Protein AF-A0A0F9GSK5-F1 (afdb_monomer_lite)

Secondary structure (DSSP, 8-state):
-EEEEEES--SS--HHHHHHHHHHHHHHHHTT---SSEEEEEE-GGGT--TTT-----SEEEE-S-SPPPHHHHHHH-TTTS--PPPPTT--HHHHHHHHHHT--SEEEEE-SSTT---HHHH---TTEEEEEESSSEEEEEE--TT------

pLDDT: mean 83.67, std 14.61, range [38.38, 97.62]

Foldseek 3Di:
DFEEEEEAADPVGDVVNVVQVVVQVVVCVVVVHDCPDYDYDYAAVVVVGDLLPDPDAGQEYEFFLQAAFDVVVCVVPHCVLPPGGDHDPPDDLVSVLVSVLSSVHQKYKFFAQGPNGDACVSNPDRPQWDFPDHDRGITMIGGHPPDDDPDDD

Structure (mmCIF, N/CA/C/O backbone):
data_AF-A0A0F9GSK5-F1
#
_entry.id   AF-A0A0F9GSK5-F1
#
loop_
_atom_site.group_PDB
_atom_site.id
_atom_site.type_symbol
_atom_site.label_atom_id
_atom_site.label_alt_id
_atom_site.label_comp_id
_atom_site.label_asym_id
_atom_site.label_entity_id
_atom_site.label_seq_id
_atom_site.pdbx_PDB_ins_code
_atom_site.Cartn_x
_atom_site.Cartn_y
_atom_site.Cartn_z
_atom_site.occupancy
_atom_site.B_iso_or_equiv
_atom_site.auth_seq_id
_atom_site.auth_comp_id
_atom_site.auth_asym_id
_atom_site.auth_atom_id
_atom_site.pdbx_PDB_model_num
ATOM 1 N N . MET A 1 1 ? -6.277 -13.640 15.287 1.00 80.06 1 MET A N 1
ATOM 2 C CA . MET A 1 1 ? -4.863 -13.420 14.935 1.00 80.06 1 MET A CA 1
ATOM 3 C C . MET A 1 1 ? -4.879 -12.512 13.728 1.00 80.06 1 MET A C 1
ATOM 5 O O . MET A 1 1 ? -5.571 -12.856 12.776 1.00 80.06 1 MET A O 1
ATOM 9 N N . THR A 1 2 ? -4.246 -11.349 13.822 1.00 88.88 2 THR A N 1
ATOM 10 C CA . THR A 1 2 ? -4.228 -10.341 12.756 1.00 88.88 2 THR A CA 1
ATOM 11 C C . THR A 1 2 ? -3.397 -10.857 11.587 1.00 88.88 2 THR A C 1
ATOM 13 O O . THR A 1 2 ? -2.283 -11.332 11.794 1.00 88.88 2 THR A O 1
ATOM 16 N N . ARG A 1 3 ? -3.917 -10.780 10.364 1.00 92.94 3 ARG A N 1
ATOM 17 C CA . ARG A 1 3 ? -3.224 -11.205 9.145 1.00 92.94 3 ARG A CA 1
ATOM 18 C C . ARG A 1 3 ? -2.660 -10.017 8.389 1.00 92.94 3 ARG A C 1
ATOM 20 O O . ARG A 1 3 ? -3.414 -9.176 7.901 1.00 92.94 3 ARG A O 1
ATOM 27 N N . PHE A 1 4 ? -1.346 -10.009 8.239 1.00 93.62 4 PHE A N 1
ATOM 28 C CA . PHE A 1 4 ? -0.605 -9.021 7.471 1.00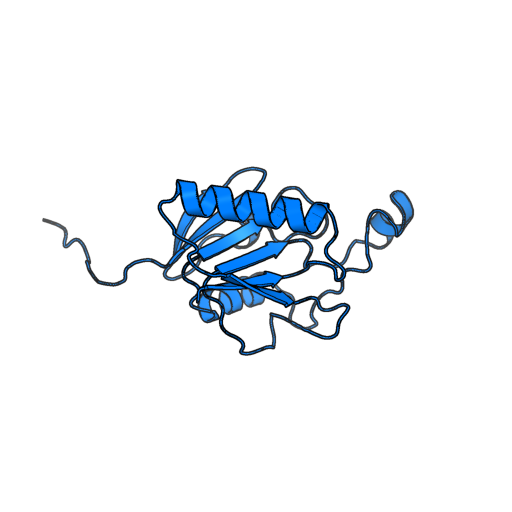 93.62 4 PHE A CA 1
ATOM 29 C C . PHE A 1 4 ? -0.298 -9.569 6.084 1.00 93.62 4 PHE A C 1
ATOM 31 O O . PHE A 1 4 ? 0.252 -10.662 5.965 1.00 93.62 4 PHE A O 1
ATOM 38 N N . GLY A 1 5 ? -0.644 -8.808 5.052 1.00 94.31 5 GLY A N 1
ATOM 39 C CA . GLY A 1 5 ? -0.169 -9.028 3.692 1.00 94.31 5 GLY A CA 1
ATOM 40 C C . GLY A 1 5 ? 0.847 -7.956 3.334 1.00 94.31 5 GLY A C 1
ATOM 41 O O . GLY A 1 5 ? 0.461 -6.803 3.144 1.00 94.31 5 GLY A O 1
ATOM 42 N N . GLN A 1 6 ? 2.125 -8.323 3.238 1.00 93.56 6 GLN A N 1
ATOM 43 C CA . GLN A 1 6 ? 3.161 -7.443 2.705 1.00 93.56 6 GLN A CA 1
ATOM 44 C C . GLN A 1 6 ? 3.335 -7.715 1.209 1.00 93.56 6 GLN A C 1
ATOM 46 O O . GLN A 1 6 ? 3.780 -8.787 0.792 1.00 93.56 6 GLN A O 1
ATOM 51 N N . ILE A 1 7 ? 2.916 -6.744 0.404 1.00 93.06 7 ILE A N 1
ATOM 52 C CA . ILE A 1 7 ? 2.812 -6.827 -1.048 1.00 93.06 7 ILE A CA 1
ATOM 53 C C . ILE A 1 7 ? 4.033 -6.157 -1.674 1.00 93.06 7 ILE A C 1
ATOM 55 O O . ILE A 1 7 ? 4.283 -4.981 -1.418 1.00 93.06 7 ILE A O 1
ATOM 59 N N . GLY A 1 8 ? 4.753 -6.919 -2.500 1.00 87.75 8 GLY A N 1
ATOM 60 C CA . GLY A 1 8 ? 6.001 -6.522 -3.159 1.00 87.75 8 GLY A CA 1
ATOM 61 C C . GLY A 1 8 ? 7.272 -6.728 -2.326 1.00 87.75 8 GLY A C 1
ATOM 62 O O . GLY A 1 8 ? 8.349 -6.362 -2.783 1.00 87.75 8 GLY A O 1
ATOM 63 N N . ALA A 1 9 ? 7.170 -7.359 -1.149 1.00 82.88 9 ALA A N 1
ATOM 64 C CA . ALA A 1 9 ? 8.329 -7.798 -0.366 1.00 82.88 9 ALA A CA 1
ATOM 65 C C . ALA A 1 9 ? 9.052 -8.985 -0.990 1.00 82.88 9 ALA A C 1
ATOM 67 O O . ALA A 1 9 ? 8.420 -9.915 -1.500 1.00 82.88 9 ALA A O 1
ATOM 68 N N . ASP A 1 10 ? 10.377 -8.992 -0.886 1.00 76.00 10 ASP A N 1
ATOM 69 C CA . ASP A 1 10 ? 11.196 -10.115 -1.316 1.00 76.00 10 ASP A CA 1
ATOM 70 C C . ASP A 1 10 ? 11.278 -11.195 -0.222 1.00 76.00 10 ASP A C 1
ATOM 72 O O . ASP A 1 10 ? 11.147 -10.958 0.981 1.00 76.00 10 ASP A O 1
ATOM 76 N N . SER A 1 11 ? 11.472 -12.436 -0.657 1.00 67.62 11 SER A N 1
ATOM 77 C CA . SER A 1 11 ? 11.668 -13.608 0.189 1.00 67.62 11 SER A CA 1
ATOM 78 C C . SER A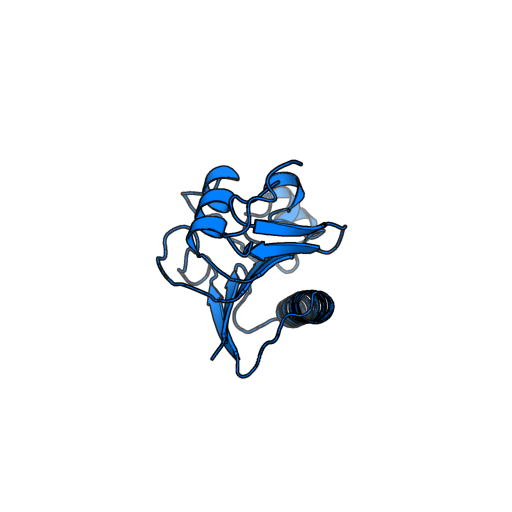 1 11 ? 13.010 -14.250 -0.180 1.00 67.62 11 SER A C 1
ATOM 80 O O . SER A 1 11 ? 13.175 -14.692 -1.321 1.00 67.62 11 SER A O 1
ATOM 82 N N . PRO A 1 12 ? 13.989 -14.330 0.742 1.00 61.41 12 PRO A N 1
ATOM 83 C CA . PRO A 1 12 ? 13.901 -14.060 2.179 1.00 61.41 12 PRO A CA 1
ATOM 84 C C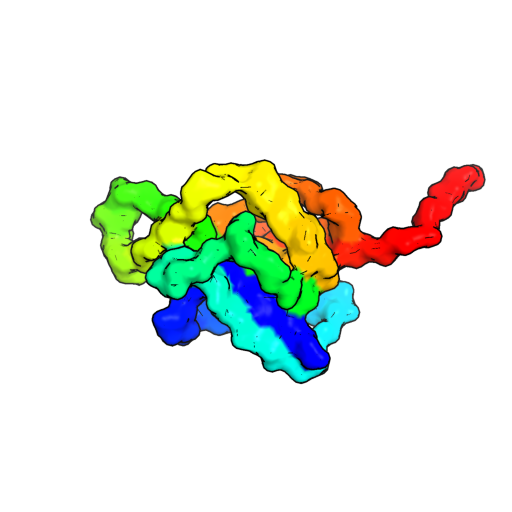 . PRO A 1 12 ? 13.882 -12.560 2.519 1.00 61.41 12 PRO A C 1
ATOM 86 O O . PRO A 1 12 ? 14.603 -11.783 1.905 1.00 61.41 12 PRO A O 1
ATOM 89 N N . PHE A 1 13 ? 13.098 -12.192 3.543 1.00 72.69 13 PHE A N 1
ATOM 90 C CA . PHE A 1 13 ? 12.940 -10.826 4.062 1.00 72.69 13 PHE A CA 1
ATOM 91 C C . PHE A 1 13 ? 14.262 -10.059 4.101 1.00 72.69 13 PHE A C 1
ATOM 93 O O . PHE A 1 13 ? 15.141 -10.352 4.930 1.00 72.69 13 PHE A O 1
ATOM 100 N N . THR A 1 14 ? 14.368 -9.050 3.248 1.00 81.31 14 THR A N 1
ATOM 101 C CA . THR A 1 14 ? 15.492 -8.123 3.289 1.00 81.31 14 THR A CA 1
ATOM 102 C C . THR A 1 14 ? 15.385 -7.238 4.535 1.00 81.31 14 THR A C 1
ATOM 104 O O . THR A 1 14 ? 14.330 -7.146 5.174 1.00 81.31 14 THR A O 1
ATOM 107 N N . ASP A 1 15 ? 16.481 -6.585 4.923 1.00 84.00 15 ASP A N 1
ATOM 108 C CA . ASP A 1 15 ? 16.418 -5.570 5.985 1.00 84.00 15 ASP A CA 1
ATOM 109 C C . ASP A 1 15 ? 15.471 -4.429 5.610 1.00 84.00 15 ASP A C 1
ATOM 111 O O . ASP A 1 15 ? 14.763 -3.902 6.464 1.00 84.00 15 ASP A O 1
ATOM 115 N N . GLU A 1 16 ? 15.383 -4.119 4.319 1.00 83.38 16 GLU A N 1
ATOM 116 C CA . GLU A 1 16 ? 14.484 -3.102 3.799 1.00 83.38 16 GLU A CA 1
ATOM 117 C C . GLU A 1 16 ? 13.009 -3.478 4.011 1.00 83.38 16 GLU A C 1
ATOM 119 O O . GLU A 1 16 ? 12.228 -2.669 4.512 1.00 83.38 16 GLU A O 1
ATOM 124 N N . ASP A 1 17 ? 12.632 -4.732 3.741 1.00 85.81 17 ASP A N 1
ATOM 125 C CA . ASP A 1 17 ? 11.274 -5.233 3.986 1.00 85.81 17 ASP A CA 1
ATOM 126 C C . ASP A 1 17 ? 10.902 -5.190 5.470 1.00 85.81 17 ASP A C 1
ATOM 128 O O . ASP A 1 17 ? 9.768 -4.844 5.817 1.00 85.81 17 ASP A O 1
ATOM 132 N N . ARG A 1 18 ? 11.864 -5.486 6.358 1.00 88.00 18 ARG A N 1
ATOM 133 C CA . ARG A 1 18 ? 11.681 -5.357 7.812 1.00 88.00 18 ARG A CA 1
ATOM 134 C C . ARG A 1 18 ? 11.479 -3.904 8.226 1.00 88.00 18 ARG A C 1
ATOM 136 O O . ARG A 1 18 ? 10.599 -3.629 9.040 1.00 88.00 18 ARG A O 1
ATOM 143 N N . THR A 1 19 ? 12.260 -2.979 7.671 1.00 89.12 19 THR A N 1
ATOM 144 C CA . THR A 1 19 ? 12.111 -1.546 7.944 1.00 89.12 19 THR A CA 1
ATOM 145 C C . THR A 1 19 ? 10.742 -1.045 7.497 1.00 89.12 19 THR A C 1
ATOM 147 O O . THR A 1 19 ? 10.065 -0.390 8.284 1.00 89.12 19 THR A O 1
ATOM 150 N N . ARG A 1 20 ? 10.283 -1.411 6.295 1.00 88.19 20 ARG A N 1
ATOM 151 C CA . ARG A 1 20 ? 8.957 -1.024 5.781 1.00 88.19 20 ARG A CA 1
ATOM 152 C C . ARG A 1 20 ? 7.825 -1.540 6.663 1.00 88.19 20 ARG A C 1
ATOM 154 O O . ARG A 1 20 ? 6.928 -0.778 7.022 1.00 88.19 20 ARG A O 1
ATOM 161 N N . MET A 1 21 ? 7.900 -2.810 7.061 1.00 90.25 21 MET A N 1
ATOM 162 C CA . MET A 1 21 ? 6.966 -3.392 8.021 1.00 90.25 21 MET A CA 1
ATOM 163 C C . MET A 1 21 ? 6.969 -2.597 9.331 1.00 90.25 21 MET A C 1
ATOM 165 O O . MET A 1 21 ? 5.912 -2.185 9.798 1.00 90.25 21 MET A O 1
ATOM 169 N N . ALA A 1 22 ? 8.141 -2.312 9.904 1.00 91.12 22 ALA A N 1
ATOM 170 C CA . ALA A 1 22 ? 8.244 -1.541 11.142 1.00 91.12 22 ALA A CA 1
ATOM 171 C C . ALA A 1 22 ? 7.649 -0.128 11.007 1.00 91.12 22 ALA A C 1
ATOM 173 O O . ALA A 1 22 ? 6.892 0.297 11.878 1.00 91.12 22 ALA A O 1
ATOM 174 N N . THR A 1 23 ? 7.923 0.578 9.906 1.00 92.44 23 THR A N 1
ATOM 175 C CA . THR A 1 23 ? 7.342 1.898 9.618 1.00 92.44 23 THR A CA 1
ATOM 176 C C . THR A 1 23 ? 5.818 1.837 9.541 1.00 92.44 23 THR A C 1
ATOM 178 O O . THR A 1 23 ? 5.142 2.646 10.176 1.00 92.44 23 THR A O 1
ATOM 181 N N . ALA A 1 24 ? 5.266 0.860 8.816 1.00 92.56 24 ALA A N 1
ATOM 182 C CA . ALA A 1 24 ? 3.821 0.671 8.715 1.00 92.56 24 ALA A CA 1
ATOM 183 C C . ALA A 1 24 ? 3.188 0.367 10.081 1.00 92.56 24 ALA A C 1
ATOM 185 O O . ALA A 1 24 ? 2.160 0.938 10.439 1.00 92.56 24 ALA A O 1
ATOM 186 N N . MET A 1 25 ? 3.836 -0.487 10.871 1.00 92.25 25 MET A N 1
ATOM 187 C CA . MET A 1 25 ? 3.386 -0.864 12.208 1.00 92.25 25 MET A CA 1
ATOM 188 C C . MET A 1 25 ? 3.367 0.318 13.175 1.00 92.25 25 MET A C 1
ATOM 190 O O . MET A 1 25 ? 2.384 0.496 13.891 1.00 92.25 25 MET A O 1
ATOM 194 N N . ILE A 1 26 ? 4.418 1.143 13.178 1.00 93.56 26 ILE A N 1
ATOM 195 C CA . ILE A 1 26 ? 4.474 2.366 13.989 1.00 93.56 26 ILE A CA 1
ATOM 196 C C . ILE A 1 26 ? 3.315 3.289 13.612 1.00 93.56 26 ILE A C 1
ATOM 198 O O . ILE A 1 26 ? 2.580 3.723 14.493 1.00 93.56 26 ILE A O 1
ATOM 202 N N . ALA A 1 27 ? 3.088 3.513 12.318 1.00 93.44 27 ALA A N 1
ATOM 203 C CA . ALA A 1 27 ? 2.020 4.394 11.859 1.00 93.44 27 ALA A CA 1
ATOM 204 C C . ALA A 1 27 ? 0.616 3.893 12.248 1.00 93.44 27 ALA A C 1
ATOM 206 O O . ALA A 1 27 ? -0.244 4.688 12.626 1.00 93.44 27 ALA A O 1
ATOM 207 N N . ILE A 1 28 ? 0.384 2.577 12.200 1.00 93.50 28 ILE A N 1
ATOM 208 C CA . ILE A 1 28 ? -0.874 1.965 12.654 1.00 93.50 28 ILE A CA 1
ATOM 209 C C . ILE A 1 28 ? -1.055 2.152 14.167 1.00 93.50 28 ILE A C 1
ATOM 211 O O . ILE A 1 28 ? -2.145 2.513 14.613 1.00 93.50 28 ILE A O 1
ATOM 215 N N . LEU A 1 29 ? -0.003 1.934 14.962 1.00 92.62 29 LEU A N 1
ATOM 216 C CA . LEU A 1 29 ? -0.046 2.112 16.418 1.00 92.62 29 LEU A CA 1
ATOM 217 C C . LEU A 1 29 ? -0.295 3.578 16.807 1.00 92.62 29 LEU A C 1
ATOM 219 O O . LEU A 1 29 ? -1.130 3.845 17.669 1.00 92.62 29 LEU A O 1
ATOM 223 N N . GLU A 1 30 ? 0.371 4.528 16.145 1.00 93.12 30 GLU A N 1
ATOM 224 C CA . GLU A 1 30 ? 0.159 5.972 16.332 1.00 93.12 30 GLU A CA 1
ATOM 225 C C . GLU A 1 30 ? -1.284 6.393 16.015 1.00 93.12 30 GLU A C 1
ATOM 227 O O . GLU A 1 30 ? -1.842 7.264 16.680 1.00 93.12 30 GLU A O 1
ATOM 232 N N . ALA A 1 31 ? -1.919 5.730 15.045 1.00 90.62 31 ALA A N 1
ATOM 233 C CA . ALA A 1 31 ? -3.319 5.932 14.682 1.00 90.62 31 ALA A CA 1
ATOM 234 C C . ALA A 1 31 ? -4.322 5.181 15.592 1.00 90.62 31 ALA A C 1
ATOM 236 O O . ALA A 1 31 ? -5.528 5.165 15.319 1.00 90.62 31 ALA A O 1
ATOM 237 N N . GLY A 1 32 ? -3.846 4.556 16.676 1.00 88.62 32 GLY A N 1
ATOM 238 C CA . GLY A 1 32 ? -4.668 3.842 17.656 1.00 88.62 32 GLY A CA 1
ATOM 239 C C . GLY A 1 32 ? -5.074 2.423 17.242 1.00 88.62 32 GLY A C 1
ATOM 240 O O . GLY A 1 32 ? -6.046 1.890 17.780 1.00 88.62 32 GLY A O 1
ATOM 241 N N . GLY A 1 33 ? -4.382 1.822 16.271 1.00 86.75 33 GLY A N 1
ATOM 242 C CA . GLY A 1 33 ? -4.532 0.413 15.910 1.00 86.75 33 GLY A CA 1
ATOM 243 C C . GLY A 1 33 ? -3.843 -0.533 16.900 1.00 86.75 33 GLY A C 1
ATOM 244 O O . GLY A 1 33 ? -3.074 -0.117 17.765 1.00 86.75 33 GLY A 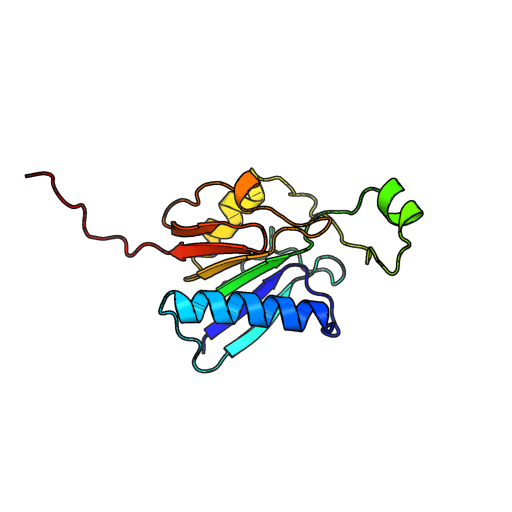O 1
ATOM 245 N N . GLY A 1 34 ? -4.108 -1.834 16.770 1.00 81.69 34 GLY A N 1
ATOM 246 C CA . GLY A 1 34 ? -3.490 -2.878 17.588 1.00 81.69 34 GLY A CA 1
ATOM 247 C C . GLY A 1 34 ? -3.198 -4.133 16.771 1.00 81.69 34 GLY A C 1
ATOM 248 O O . GLY A 1 34 ? -3.894 -4.431 15.805 1.00 81.69 34 GLY A O 1
ATOM 249 N N . THR A 1 35 ? -2.153 -4.872 17.145 1.00 69.81 35 THR A N 1
ATOM 250 C CA . THR A 1 35 ? -1.585 -5.954 16.317 1.00 69.81 35 THR A CA 1
ATOM 251 C C . THR A 1 35 ? -1.302 -7.223 17.131 1.00 69.81 35 THR A C 1
ATOM 253 O O . THR A 1 35 ? -0.275 -7.885 16.987 1.00 69.81 35 THR A O 1
ATOM 256 N N . ASN A 1 36 ? -2.230 -7.575 18.027 1.00 67.50 36 ASN A N 1
ATOM 257 C CA . ASN A 1 36 ? -2.077 -8.700 18.952 1.00 67.50 36 ASN A CA 1
ATOM 258 C C . ASN A 1 36 ? -2.061 -10.053 18.226 1.00 67.50 36 ASN A C 1
ATOM 260 O O . ASN A 1 36 ? -3.103 -10.558 17.805 1.00 67.50 36 ASN A O 1
ATOM 264 N N . GLY A 1 37 ? -0.876 -10.667 18.157 1.00 68.19 37 GLY A N 1
ATOM 265 C CA . GLY A 1 37 ? -0.657 -11.938 17.472 1.00 68.19 37 GLY A CA 1
ATOM 266 C C . GLY A 1 37 ? -0.830 -11.773 15.965 1.00 68.19 37 GLY A C 1
ATOM 267 O O . GLY A 1 37 ? -1.954 -11.736 15.463 1.00 68.19 37 GLY A O 1
ATOM 268 N N . ALA A 1 38 ? 0.289 -11.689 15.249 1.00 79.44 38 ALA A N 1
ATOM 269 C CA . ALA A 1 38 ? 0.319 -11.421 13.820 1.00 79.44 38 ALA A CA 1
ATOM 270 C C . ALA A 1 38 ? 0.738 -12.668 13.033 1.00 79.44 38 ALA A C 1
ATOM 272 O O . ALA A 1 38 ? 1.808 -13.227 13.269 1.00 79.44 38 ALA A O 1
ATOM 273 N N . GLU A 1 39 ? -0.102 -13.103 12.098 1.00 89.81 39 GLU A N 1
ATOM 274 C CA . GLU A 1 39 ? 0.312 -13.982 11.006 1.00 89.81 39 GLU A CA 1
ATOM 275 C C . GLU A 1 39 ? 0.786 -13.081 9.868 1.00 89.81 39 GLU A C 1
ATOM 277 O O . GLU A 1 39 ? 0.073 -12.160 9.464 1.00 89.81 39 GLU A O 1
ATOM 282 N N . HIS A 1 40 ? 1.994 -13.328 9.373 1.00 89.50 40 HIS A N 1
ATOM 283 C CA . HIS A 1 40 ? 2.598 -12.516 8.331 1.00 89.50 40 HIS A CA 1
ATOM 284 C C . HIS A 1 40 ? 2.717 -13.302 7.024 1.00 89.50 40 HIS A C 1
ATOM 286 O O . HIS A 1 40 ? 3.259 -14.407 7.008 1.00 89.50 40 HIS A O 1
ATOM 292 N N . ASP A 1 41 ? 2.237 -12.712 5.934 1.00 91.94 41 ASP A N 1
ATOM 293 C CA . ASP A 1 41 ? 2.235 -13.289 4.597 1.00 91.94 41 ASP A CA 1
ATOM 294 C C . ASP A 1 41 ? 2.916 -12.345 3.599 1.00 91.94 41 ASP A C 1
ATOM 296 O O . ASP A 1 41 ? 2.636 -11.147 3.574 1.00 91.94 41 ASP A O 1
ATOM 300 N N . VAL A 1 42 ? 3.781 -12.899 2.748 1.00 91.38 42 VAL A N 1
ATOM 301 C CA . VAL A 1 42 ? 4.448 -12.163 1.665 1.00 91.38 42 VAL A CA 1
ATOM 302 C C . VAL A 1 42 ? 3.757 -12.483 0.346 1.00 91.38 42 VAL A C 1
ATOM 304 O O . VAL A 1 42 ? 3.595 -13.651 -0.028 1.00 91.38 42 VAL A O 1
ATOM 307 N N . VAL A 1 43 ? 3.383 -11.436 -0.384 1.00 91.06 43 VAL A N 1
ATOM 308 C CA . VAL A 1 43 ? 2.796 -11.535 -1.720 1.00 91.06 43 VAL A CA 1
ATOM 309 C C . VAL A 1 43 ? 3.715 -10.823 -2.696 1.00 91.06 43 VAL A C 1
ATOM 311 O O . VAL A 1 43 ? 3.840 -9.602 -2.674 1.00 91.06 43 VAL A O 1
ATOM 314 N N . ASN A 1 44 ? 4.361 -11.586 -3.568 1.00 88.06 44 ASN A N 1
ATOM 315 C CA . ASN A 1 44 ? 5.261 -11.032 -4.566 1.00 88.06 44 ASN A CA 1
ATOM 316 C C . ASN A 1 44 ? 5.143 -11.821 -5.866 1.00 88.06 44 ASN A C 1
ATOM 318 O O . ASN A 1 44 ? 5.172 -13.059 -5.892 1.00 88.06 44 ASN A O 1
ATOM 322 N N . LEU A 1 45 ? 5.006 -11.071 -6.956 1.00 86.06 45 LEU A N 1
ATOM 323 C CA . LEU A 1 45 ? 4.783 -11.611 -8.284 1.00 86.06 45 LEU A CA 1
ATOM 324 C C . LEU A 1 45 ? 6.000 -12.386 -8.808 1.00 86.06 45 LEU A C 1
ATOM 326 O O . LEU A 1 45 ? 5.835 -13.334 -9.577 1.00 86.06 45 LEU A O 1
ATOM 330 N N . ALA A 1 46 ? 7.210 -12.055 -8.348 1.00 80.38 46 ALA A N 1
ATOM 331 C CA . ALA A 1 46 ? 8.416 -12.835 -8.618 1.00 80.38 46 ALA A CA 1
ATOM 332 C C . ALA A 1 46 ? 8.323 -14.276 -8.077 1.00 80.38 46 ALA A C 1
ATOM 334 O O . ALA A 1 46 ? 8.919 -15.180 -8.663 1.00 80.38 46 ALA A O 1
ATOM 335 N N . TYR A 1 47 ? 7.515 -14.515 -7.037 1.00 83.62 47 TYR A N 1
ATOM 336 C CA . TYR A 1 47 ? 7.239 -15.846 -6.476 1.00 83.62 47 TYR A CA 1
ATOM 337 C C . TYR A 1 47 ? 5.885 -16.416 -6.920 1.00 83.62 47 TYR A C 1
ATOM 339 O O . TYR A 1 47 ? 5.346 -17.323 -6.287 1.00 83.62 47 TYR A O 1
ATOM 347 N N . GLY A 1 48 ? 5.318 -15.888 -8.010 1.00 87.69 48 GLY A N 1
ATOM 348 C CA . GLY A 1 48 ? 4.087 -16.401 -8.613 1.00 87.69 48 GLY A CA 1
ATOM 349 C C . GLY A 1 48 ? 2.805 -16.000 -7.887 1.00 87.69 48 GLY A C 1
ATOM 350 O O . GLY A 1 48 ? 1.755 -16.579 -8.161 1.00 87.69 48 GLY A O 1
ATOM 351 N N . ARG A 1 49 ? 2.862 -15.020 -6.976 1.00 91.31 49 ARG A N 1
ATOM 352 C CA . ARG A 1 49 ? 1.678 -14.511 -6.280 1.00 91.31 49 ARG A CA 1
ATOM 353 C C . ARG A 1 49 ? 1.340 -13.102 -6.726 1.00 91.31 49 ARG A C 1
ATOM 355 O O . ARG A 1 49 ? 2.095 -12.166 -6.488 1.00 91.31 49 ARG A O 1
ATOM 362 N N . ASP A 1 50 ? 0.178 -12.964 -7.348 1.00 92.94 50 ASP A N 1
ATOM 363 C CA . ASP A 1 50 ? -0.337 -11.684 -7.810 1.00 92.94 50 ASP A CA 1
ATOM 364 C C . ASP A 1 50 ? -1.483 -11.214 -6.911 1.00 92.94 50 ASP A C 1
ATOM 366 O O . ASP A 1 50 ? -2.596 -11.750 -6.969 1.00 92.94 50 ASP A O 1
ATOM 370 N N . PHE A 1 51 ? -1.213 -10.180 -6.113 1.00 95.12 51 PHE A N 1
ATOM 371 C CA . PHE A 1 51 ? -2.190 -9.568 -5.215 1.00 95.12 51 PHE A CA 1
ATOM 372 C C . PHE A 1 51 ? -3.458 -9.090 -5.937 1.00 95.12 51 PHE A C 1
ATOM 374 O O . PHE A 1 51 ? -4.551 -9.149 -5.369 1.00 95.12 51 PHE A O 1
ATOM 381 N N . LEU A 1 52 ? -3.335 -8.643 -7.194 1.00 95.12 52 LEU A N 1
ATOM 382 C CA . LEU A 1 52 ? -4.467 -8.150 -7.983 1.00 95.12 52 LEU A CA 1
ATOM 383 C C . LEU A 1 52 ? -5.409 -9.269 -8.436 1.00 95.12 52 LEU A C 1
ATOM 385 O O . LEU A 1 52 ? -6.539 -8.980 -8.823 1.00 95.12 52 LEU A O 1
ATOM 389 N N . THR A 1 53 ? -4.973 -10.531 -8.375 1.00 93.81 53 THR A N 1
ATOM 390 C CA . THR A 1 53 ? -5.760 -11.686 -8.847 1.00 93.81 53 THR A CA 1
ATOM 391 C C . THR A 1 53 ? -6.122 -12.678 -7.752 1.00 93.81 53 THR A C 1
ATOM 393 O O . THR A 1 53 ? -7.069 -13.449 -7.910 1.00 93.81 53 THR A O 1
ATOM 396 N N . GLU A 1 54 ? -5.390 -12.687 -6.638 1.00 93.44 54 GLU A N 1
ATOM 397 C CA . GLU A 1 54 ? -5.710 -13.574 -5.529 1.00 93.44 54 GLU A CA 1
ATOM 398 C C . GLU A 1 54 ? -6.892 -13.047 -4.708 1.00 93.44 54 GLU A C 1
ATOM 400 O O . GLU A 1 54 ? -7.036 -11.848 -4.478 1.00 93.44 54 GLU A O 1
ATOM 405 N N . ASN A 1 55 ? -7.695 -13.964 -4.167 1.00 90.31 55 ASN A N 1
ATOM 406 C CA . ASN A 1 55 ? -8.867 -13.639 -3.345 1.00 90.31 55 ASN A CA 1
ATOM 407 C C . ASN A 1 55 ? -8.594 -13.733 -1.835 1.00 90.31 55 ASN A C 1
ATOM 409 O O . ASN A 1 55 ? -9.525 -13.821 -1.030 1.00 90.31 55 ASN A O 1
ATOM 413 N N . LYS A 1 56 ? -7.319 -13.748 -1.428 1.00 93.31 56 LYS A N 1
ATOM 414 C CA . LYS A 1 56 ? -6.954 -13.801 -0.011 1.00 93.31 56 LYS A CA 1
ATOM 415 C C . LYS A 1 56 ? -7.321 -12.480 0.676 1.00 93.31 56 LYS A C 1
ATOM 417 O O . LYS A 1 56 ? -7.278 -11.407 0.067 1.00 93.31 56 LYS A O 1
ATOM 422 N N . ARG A 1 57 ? -7.740 -12.581 1.940 1.00 91.56 57 ARG A N 1
ATOM 423 C CA . ARG A 1 57 ? -8.099 -11.445 2.798 1.00 91.56 57 ARG A CA 1
ATOM 424 C C . ARG A 1 57 ? -7.037 -11.230 3.865 1.00 91.56 57 ARG A C 1
ATOM 426 O O . ARG A 1 57 ? -6.504 -12.201 4.408 1.00 91.56 57 ARG A O 1
ATOM 433 N N . TYR A 1 58 ? -6.806 -9.962 4.169 1.00 94.81 58 TYR A N 1
ATOM 434 C CA . TYR A 1 58 ? -5.843 -9.480 5.148 1.00 94.81 58 TYR A CA 1
ATOM 435 C C . TYR A 1 58 ? -6.530 -8.460 6.047 1.00 94.81 58 TYR A C 1
ATOM 437 O O . TYR A 1 58 ? -7.411 -7.736 5.588 1.00 94.81 58 TYR A O 1
ATOM 445 N N . ASP A 1 59 ? -6.121 -8.404 7.308 1.00 94.56 59 ASP A N 1
ATOM 446 C CA . ASP A 1 59 ? -6.568 -7.364 8.237 1.00 94.56 59 ASP A CA 1
ATOM 447 C C . ASP A 1 59 ? -5.732 -6.090 8.044 1.00 94.56 59 ASP A C 1
ATOM 449 O O . ASP A 1 59 ? -6.237 -4.979 8.197 1.00 94.56 59 ASP A O 1
ATOM 453 N N . VAL A 1 60 ? -4.466 -6.264 7.645 1.00 95.56 60 VAL A N 1
ATOM 454 C CA . VAL A 1 60 ? -3.527 -5.191 7.315 1.00 95.56 60 VAL A CA 1
ATOM 455 C C . VAL A 1 60 ? -2.861 -5.485 5.974 1.00 95.56 60 VAL A C 1
ATOM 457 O O . VAL A 1 60 ? -2.304 -6.566 5.777 1.00 95.56 60 VAL A O 1
ATOM 460 N N . VAL A 1 61 ? -2.882 -4.514 5.063 1.00 96.75 61 VAL A N 1
ATOM 461 C CA . VAL A 1 61 ? -2.179 -4.575 3.774 1.00 96.75 61 VAL A CA 1
ATOM 462 C C . VAL A 1 61 ? -1.068 -3.533 3.763 1.00 96.75 61 VAL A C 1
ATOM 464 O O . VAL A 1 61 ? -1.328 -2.355 3.992 1.00 96.75 61 VAL A O 1
ATOM 467 N N . ILE A 1 62 ? 0.161 -3.957 3.479 1.00 95.00 62 ILE A N 1
ATOM 468 C CA . ILE A 1 62 ? 1.332 -3.081 3.352 1.00 95.00 62 ILE A CA 1
ATOM 469 C C . ILE A 1 62 ? 1.855 -3.222 1.929 1.00 95.00 62 ILE A C 1
ATOM 471 O O . ILE A 1 62 ? 2.238 -4.315 1.531 1.00 95.00 62 ILE A O 1
ATOM 475 N N . VAL A 1 63 ? 1.853 -2.141 1.154 1.00 94.12 63 VAL A N 1
ATOM 476 C CA . VAL A 1 63 ? 2.211 -2.153 -0.271 1.00 94.12 63 VAL A CA 1
ATOM 477 C C . VAL A 1 63 ? 3.510 -1.396 -0.496 1.00 94.12 63 VAL A C 1
ATOM 479 O O . VAL A 1 63 ? 3.620 -0.238 -0.097 1.00 94.12 63 VAL A O 1
ATOM 482 N N . HIS A 1 64 ? 4.465 -2.013 -1.188 1.00 89.19 64 HIS A N 1
ATOM 483 C CA . HIS A 1 64 ? 5.675 -1.346 -1.665 1.00 89.19 64 HIS A CA 1
ATOM 484 C C . HIS A 1 64 ? 6.229 -2.037 -2.919 1.00 89.19 64 HIS A C 1
ATOM 486 O O . HIS A 1 64 ? 5.983 -3.215 -3.129 1.00 89.19 64 HIS A O 1
ATOM 492 N N . SER A 1 65 ? 6.975 -1.318 -3.759 1.00 83.00 65 SER A N 1
ATOM 493 C CA . SER A 1 65 ? 7.760 -1.894 -4.870 1.00 83.00 65 SER A CA 1
ATOM 494 C C . SER A 1 65 ? 6.970 -2.815 -5.828 1.00 83.00 65 SER A C 1
ATOM 496 O O . SER A 1 65 ? 7.457 -3.860 -6.249 1.00 83.00 65 SER A O 1
ATOM 498 N N . VAL A 1 66 ? 5.731 -2.444 -6.174 1.00 83.19 66 VAL A N 1
ATOM 499 C CA . VAL A 1 66 ? 4.794 -3.274 -6.968 1.00 83.19 66 VAL A CA 1
ATOM 500 C C . VAL A 1 66 ? 4.749 -2.957 -8.473 1.00 83.19 66 VAL A C 1
ATOM 502 O O . VAL A 1 66 ? 3.909 -3.497 -9.198 1.00 83.19 66 VAL A O 1
ATOM 505 N N . PHE A 1 67 ? 5.612 -2.062 -8.951 1.00 78.31 67 PHE A N 1
ATOM 506 C CA . PHE A 1 67 ? 5.758 -1.713 -10.367 1.00 78.31 67 PHE A CA 1
ATOM 507 C C . PHE A 1 67 ? 7.051 -2.310 -10.931 1.00 78.31 67 PHE A C 1
ATOM 509 O O . PHE A 1 67 ? 7.978 -2.640 -10.189 1.00 78.31 67 PHE A O 1
ATOM 516 N N . ASP A 1 68 ? 7.126 -2.432 -12.256 1.00 67.06 68 ASP A N 1
ATOM 517 C CA . ASP A 1 68 ? 8.399 -2.740 -12.909 1.00 67.06 68 ASP A CA 1
ATOM 518 C C . ASP A 1 68 ? 9.316 -1.512 -12.858 1.00 67.06 68 ASP A C 1
ATOM 520 O O . ASP A 1 68 ? 8.861 -0.366 -12.949 1.00 67.06 68 ASP A O 1
ATOM 524 N N . SER A 1 69 ? 10.609 -1.767 -12.713 1.00 63.91 69 SER A N 1
ATOM 525 C CA . SER A 1 69 ? 11.625 -0.734 -12.871 1.00 63.91 69 SER A CA 1
ATOM 526 C C . SER A 1 69 ? 11.892 -0.535 -14.352 1.00 63.91 69 SER A C 1
ATOM 528 O O . SER A 1 69 ? 12.120 -1.497 -15.082 1.00 63.91 69 SER A O 1
ATOM 530 N N . ASP A 1 70 ? 11.886 0.724 -14.798 1.00 62.91 70 ASP A N 1
ATOM 531 C CA . ASP A 1 70 ? 12.307 1.075 -16.155 1.00 62.91 70 ASP A CA 1
ATOM 532 C C . ASP A 1 70 ? 13.658 0.391 -16.462 1.00 62.91 70 ASP A C 1
ATOM 534 O O . ASP A 1 70 ? 14.591 0.533 -15.660 1.00 62.91 70 ASP A O 1
ATOM 538 N N . PRO A 1 71 ? 13.794 -0.347 -17.581 1.00 62.88 71 PRO A N 1
ATOM 539 C CA . PRO A 1 71 ? 15.058 -0.957 -17.985 1.00 62.88 71 PRO A CA 1
ATOM 540 C C . PRO A 1 71 ? 16.246 0.013 -17.934 1.00 62.88 71 PRO A C 1
ATOM 542 O O . PRO A 1 71 ? 17.315 -0.365 -17.466 1.00 62.88 71 PRO A O 1
ATOM 545 N N . ALA A 1 72 ? 16.050 1.284 -18.299 1.00 64.56 72 ALA A N 1
ATOM 546 C CA . ALA A 1 72 ? 17.091 2.305 -18.219 1.00 64.56 72 ALA A CA 1
ATOM 547 C C . ALA A 1 72 ? 17.508 2.614 -16.769 1.00 64.56 72 ALA A C 1
ATOM 549 O O . ALA A 1 72 ? 18.681 2.873 -16.504 1.00 64.56 72 ALA A O 1
ATOM 550 N N . MET A 1 73 ? 16.577 2.553 -15.811 1.00 65.12 73 MET A N 1
ATOM 551 C CA . MET A 1 73 ? 16.903 2.662 -14.385 1.00 65.12 73 MET A CA 1
ATOM 552 C C . MET A 1 73 ? 17.617 1.408 -13.871 1.00 65.12 73 MET A C 1
ATOM 554 O O . MET A 1 73 ? 18.586 1.522 -13.119 1.00 65.12 73 MET A O 1
ATOM 558 N N . ARG A 1 74 ? 17.204 0.214 -14.306 1.00 68.56 74 ARG A N 1
ATOM 559 C CA . ARG A 1 74 ? 17.903 -1.033 -13.955 1.00 68.56 74 ARG A CA 1
ATOM 560 C C . ARG A 1 74 ? 19.344 -1.032 -14.450 1.00 68.56 74 ARG A C 1
ATOM 562 O O . ARG A 1 74 ? 20.233 -1.444 -13.708 1.00 68.56 74 ARG A O 1
ATOM 569 N N . ASP A 1 75 ? 19.572 -0.527 -15.657 1.00 67.50 75 ASP A N 1
ATOM 570 C CA . ASP A 1 75 ? 20.905 -0.406 -16.243 1.00 67.50 75 ASP A CA 1
ATOM 571 C C . ASP A 1 75 ? 21.747 0.668 -15.533 1.00 67.50 75 ASP A C 1
ATOM 573 O O . ASP A 1 75 ? 22.938 0.463 -15.302 1.00 67.50 75 ASP A O 1
ATOM 577 N N . ALA A 1 76 ? 21.138 1.790 -15.132 1.00 67.69 76 ALA A N 1
ATOM 578 C CA . ALA A 1 76 ? 21.841 2.902 -14.490 1.00 67.69 76 ALA A CA 1
ATOM 579 C C . ALA A 1 76 ? 22.266 2.625 -13.037 1.00 67.69 76 ALA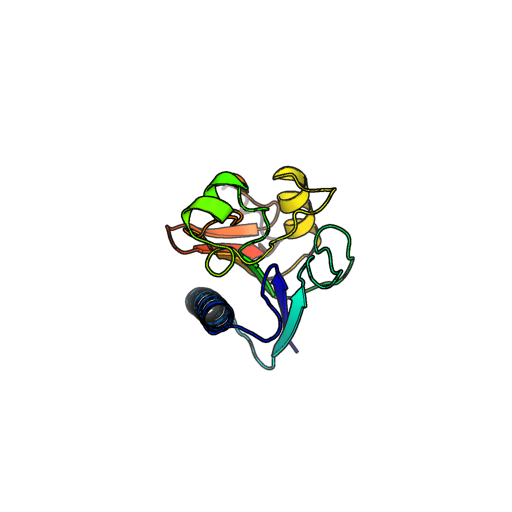 A C 1
ATOM 581 O O . ALA A 1 76 ? 23.334 3.070 -12.618 1.00 67.69 76 ALA A O 1
ATOM 582 N N . PHE A 1 77 ? 21.448 1.910 -12.260 1.00 66.50 77 PHE A N 1
ATOM 583 C CA . PHE A 1 77 ? 21.715 1.664 -10.835 1.00 66.50 77 PHE A CA 1
ATOM 584 C C . PHE A 1 77 ? 22.058 0.199 -10.521 1.00 66.50 77 PHE A C 1
ATOM 586 O O . PHE A 1 77 ? 22.487 -0.113 -9.411 1.00 66.50 77 PHE A O 1
ATOM 593 N N . GLY A 1 78 ? 21.921 -0.696 -11.500 1.00 60.38 78 GLY A N 1
ATOM 594 C CA . GLY A 1 78 ? 22.237 -2.114 -11.384 1.00 60.38 78 GLY A CA 1
ATOM 595 C C . GLY A 1 78 ? 21.095 -2.964 -10.818 1.00 60.38 78 GLY A C 1
ATOM 596 O O . GLY A 1 78 ? 20.249 -2.518 -10.041 1.00 60.38 78 GLY A O 1
ATOM 597 N N . ALA A 1 79 ? 21.112 -4.253 -11.172 1.00 59.03 79 ALA A N 1
ATOM 598 C CA . ALA A 1 79 ? 20.111 -5.242 -10.754 1.00 59.03 79 ALA A CA 1
ATOM 599 C C . ALA A 1 79 ? 20.066 -5.503 -9.234 1.00 59.03 79 ALA A C 1
ATOM 601 O O . ALA A 1 79 ? 19.115 -6.104 -8.748 1.00 59.03 79 ALA A O 1
ATOM 602 N N . SER A 1 80 ? 21.084 -5.076 -8.480 1.00 56.38 80 SER A N 1
ATOM 603 C CA . SER A 1 80 ? 21.090 -5.143 -7.014 1.00 56.38 80 SER A CA 1
ATOM 604 C C . SER A 1 80 ? 20.291 -4.016 -6.356 1.00 56.38 80 SER A C 1
ATOM 606 O O . SER A 1 80 ? 19.879 -4.169 -5.214 1.00 56.38 80 SER A O 1
ATOM 608 N N . VAL A 1 81 ? 20.103 -2.888 -7.051 1.00 57.97 81 VAL A N 1
ATOM 609 C CA . VAL A 1 81 ? 19.290 -1.747 -6.584 1.00 57.97 81 VAL A CA 1
ATOM 610 C C . VAL A 1 81 ? 17.837 -1.908 -7.023 1.00 57.97 81 VAL A C 1
ATOM 612 O O . VAL A 1 81 ? 16.918 -1.499 -6.321 1.00 57.97 81 VAL A O 1
ATOM 615 N N . PHE A 1 82 ? 17.637 -2.558 -8.167 1.00 60.47 82 PHE A N 1
ATOM 616 C CA . PHE A 1 82 ? 16.335 -2.920 -8.696 1.00 60.47 82 PHE A CA 1
ATOM 617 C C . PHE A 1 82 ? 16.224 -4.442 -8.782 1.00 60.47 82 PHE A C 1
ATOM 619 O O . PHE A 1 82 ? 16.528 -5.009 -9.845 1.00 60.47 82 PHE A O 1
ATOM 626 N N . PRO A 1 83 ? 15.803 -5.124 -7.695 1.00 57.09 83 PRO A N 1
ATOM 627 C CA . PRO A 1 83 ? 15.377 -6.512 -7.815 1.00 57.09 83 PRO A CA 1
ATOM 628 C C . PRO A 1 83 ? 14.333 -6.590 -8.932 1.00 57.09 83 PRO A C 1
ATOM 630 O O . PRO A 1 83 ? 13.650 -5.607 -9.212 1.00 57.09 83 PRO A O 1
ATOM 633 N N . ALA A 1 84 ? 14.259 -7.722 -9.633 1.00 59.97 84 ALA A N 1
ATOM 634 C CA . ALA A 1 84 ? 13.372 -7.894 -10.782 1.00 59.97 84 ALA A CA 1
ATOM 635 C C . ALA A 1 84 ? 11.892 -7.872 -10.347 1.00 59.97 84 ALA A C 1
ATOM 637 O O . ALA A 1 84 ? 11.227 -8.910 -10.325 1.00 59.97 84 ALA A O 1
ATOM 638 N N . THR A 1 85 ? 11.389 -6.694 -9.980 1.00 63.69 85 THR A N 1
ATOM 639 C CA . THR A 1 85 ? 10.001 -6.443 -9.642 1.00 63.69 85 THR A CA 1
ATOM 640 C C . THR A 1 85 ? 9.187 -6.696 -10.892 1.00 63.69 85 THR A C 1
ATOM 642 O O . THR A 1 85 ? 9.469 -6.194 -11.977 1.00 63.69 85 THR A O 1
ATOM 645 N N . ARG A 1 86 ? 8.196 -7.570 -10.762 1.00 75.00 86 ARG A N 1
ATOM 646 C CA . ARG A 1 86 ? 7.302 -7.885 -11.867 1.00 75.00 86 ARG A CA 1
ATOM 647 C C . ARG A 1 86 ? 6.045 -7.058 -11.714 1.00 75.00 86 ARG A C 1
ATOM 649 O O . ARG A 1 86 ? 5.487 -6.959 -10.623 1.00 75.00 86 ARG A O 1
ATOM 656 N N . CYS A 1 87 ? 5.568 -6.541 -12.833 1.00 82.38 87 CYS A N 1
ATOM 657 C CA . CYS A 1 87 ? 4.277 -5.890 -12.904 1.00 82.38 87 CYS A CA 1
ATOM 658 C C . CYS A 1 87 ? 3.181 -6.918 -13.217 1.00 82.38 87 CYS A C 1
ATOM 660 O O . CYS A 1 87 ? 3.360 -7.784 -14.078 1.00 82.38 87 CYS A O 1
ATOM 662 N N . SER A 1 88 ? 2.047 -6.831 -12.521 1.00 87.12 88 SER A N 1
ATOM 663 C CA . SER A 1 88 ? 0.876 -7.658 -12.832 1.00 87.12 88 SER A CA 1
ATOM 664 C C . SER A 1 88 ? 0.368 -7.363 -14.252 1.00 87.12 88 SER A C 1
ATOM 666 O O . SER A 1 88 ? 0.327 -6.200 -14.651 1.00 87.12 88 SER A O 1
ATOM 668 N N . PRO A 1 89 ? -0.128 -8.359 -15.007 1.00 88.62 89 PRO A N 1
ATOM 669 C CA . PRO A 1 89 ? -0.841 -8.105 -16.261 1.00 88.62 89 PRO A CA 1
ATOM 670 C C . PRO A 1 89 ? -2.107 -7.249 -16.091 1.00 88.62 89 PRO A C 1
ATOM 672 O O . PRO A 1 89 ? -2.581 -6.663 -17.058 1.00 88.62 89 PRO A O 1
ATOM 675 N N . GLN A 1 90 ? -2.672 -7.178 -14.879 1.00 90.56 90 GLN A N 1
ATOM 676 C CA . GLN A 1 90 ? -3.855 -6.362 -14.573 1.00 90.56 90 GLN A CA 1
ATOM 677 C C . GLN A 1 90 ? -3.503 -4.964 -14.059 1.00 90.56 90 GLN A C 1
ATOM 679 O O . GLN A 1 90 ? -4.366 -4.242 -13.549 1.00 90.56 90 GLN A O 1
ATOM 684 N N . HIS A 1 91 ? -2.230 -4.593 -14.139 1.00 88.81 91 HIS A N 1
ATOM 685 C CA . HIS A 1 91 ? -1.724 -3.394 -13.519 1.00 88.81 91 HIS A CA 1
ATOM 686 C C . HIS A 1 91 ? -2.355 -2.122 -14.096 1.00 88.81 91 HIS A C 1
ATOM 688 O O . HIS A 1 91 ? -2.158 -1.754 -15.251 1.00 88.81 91 HIS A O 1
ATOM 694 N N . SER A 1 92 ? -3.081 -1.418 -13.234 1.00 90.50 92 SER A N 1
ATOM 695 C CA . SER A 1 92 ? -3.492 -0.032 -13.419 1.00 90.50 92 SER A CA 1
ATOM 696 C C . SER A 1 92 ? -3.764 0.586 -12.047 1.00 90.50 92 SER A C 1
ATOM 698 O O . SER A 1 92 ? -4.067 -0.138 -11.092 1.00 90.50 92 SER A O 1
ATOM 700 N N . TYR A 1 93 ? -3.698 1.916 -11.930 1.00 90.81 93 TYR A N 1
ATOM 701 C CA . TYR A 1 93 ? -4.048 2.596 -10.676 1.00 90.81 93 TYR A CA 1
ATOM 702 C C . TYR A 1 93 ? -5.486 2.291 -10.238 1.00 90.81 93 TYR A C 1
ATOM 704 O O . TYR A 1 93 ? -5.748 2.137 -9.048 1.00 90.81 93 TYR A O 1
ATOM 712 N N . GLU A 1 94 ? -6.413 2.156 -11.189 1.00 92.69 94 GLU A N 1
ATOM 713 C CA . GLU A 1 94 ? -7.805 1.803 -10.911 1.00 92.69 94 GLU A CA 1
ATOM 714 C C . GLU A 1 94 ? -7.935 0.369 -10.383 1.00 92.69 94 GLU A C 1
ATOM 716 O O . GLU A 1 94 ? -8.617 0.146 -9.383 1.00 92.69 94 GLU A O 1
ATOM 721 N N . THR A 1 95 ? -7.230 -0.593 -10.991 1.00 94.69 95 THR A N 1
ATOM 722 C CA . THR A 1 95 ? -7.217 -1.985 -10.520 1.00 94.69 95 THR A CA 1
ATOM 723 C C . THR A 1 95 ? -6.669 -2.070 -9.099 1.00 94.69 95 THR A C 1
ATOM 725 O O . THR A 1 95 ?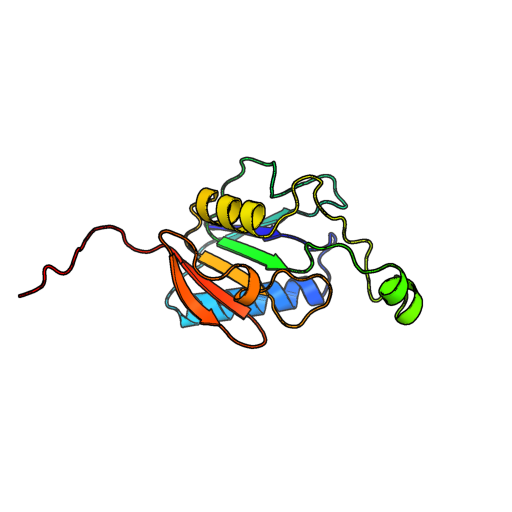 -7.264 -2.744 -8.260 1.00 94.69 95 THR A O 1
ATOM 728 N N . TRP A 1 96 ? -5.571 -1.362 -8.808 1.00 95.12 96 TRP A N 1
ATOM 729 C CA . TRP A 1 96 ? -5.007 -1.282 -7.459 1.00 95.12 96 TRP A CA 1
ATOM 730 C C . TRP A 1 96 ? -5.988 -0.666 -6.469 1.00 95.12 96 TRP A C 1
ATOM 732 O O . TRP A 1 96 ? -6.243 -1.263 -5.426 1.00 95.12 96 TRP A O 1
ATOM 742 N N . ARG A 1 97 ? -6.584 0.484 -6.809 1.00 95.50 97 ARG A N 1
ATOM 743 C CA . ARG A 1 97 ? -7.587 1.157 -5.973 1.00 95.50 97 ARG A CA 1
ATOM 744 C C . ARG A 1 97 ? -8.731 0.210 -5.622 1.00 95.50 97 ARG A C 1
ATOM 746 O O . ARG A 1 97 ? -9.033 0.024 -4.446 1.00 95.50 97 ARG A O 1
ATOM 753 N N . ARG A 1 98 ? -9.323 -0.429 -6.635 1.00 95.62 98 ARG A N 1
ATOM 754 C CA . ARG A 1 98 ? -10.422 -1.382 -6.458 1.00 95.62 98 ARG A CA 1
ATOM 755 C C . ARG A 1 98 ? -9.991 -2.567 -5.601 1.00 95.62 98 ARG A C 1
ATOM 757 O O . ARG A 1 98 ? -10.656 -2.876 -4.621 1.00 95.62 98 ARG A O 1
ATOM 764 N N . ARG A 1 99 ? -8.849 -3.192 -5.910 1.00 95.94 99 ARG A N 1
ATOM 765 C CA . ARG A 1 99 ? -8.373 -4.366 -5.166 1.00 95.94 99 ARG A CA 1
ATOM 766 C C . ARG A 1 99 ? -8.115 -4.051 -3.695 1.00 95.94 99 ARG A C 1
ATOM 768 O O . ARG A 1 99 ? -8.443 -4.871 -2.839 1.00 95.94 99 ARG A O 1
ATOM 775 N N . LEU A 1 100 ? -7.534 -2.887 -3.408 1.00 96.19 100 LEU A N 1
ATOM 776 C CA . LEU A 1 100 ? -7.278 -2.418 -2.051 1.00 96.19 100 LEU A CA 1
ATOM 777 C C . LEU A 1 100 ? -8.579 -2.272 -1.258 1.00 96.19 100 LEU A C 1
ATOM 779 O O . LEU A 1 100 ? -8.664 -2.805 -0.154 1.00 96.19 100 LEU A O 1
ATOM 783 N N . VAL A 1 101 ? -9.613 -1.669 -1.849 1.00 95.94 101 VAL A N 1
ATOM 784 C CA . VAL A 1 101 ? -10.954 -1.595 -1.243 1.00 95.94 101 VAL A CA 1
ATOM 785 C C . VAL A 1 101 ? -11.557 -2.994 -1.052 1.00 95.94 101 VAL A C 1
ATOM 787 O O . VAL A 1 101 ? -12.026 -3.325 0.039 1.00 95.94 101 VAL A O 1
ATOM 790 N N . ASP A 1 102 ? -11.470 -3.855 -2.069 1.00 94.75 102 ASP A N 1
ATOM 791 C CA . ASP A 1 102 ? -12.033 -5.213 -2.062 1.00 94.75 102 ASP A CA 1
ATOM 792 C C . ASP A 1 102 ? -11.392 -6.135 -1.016 1.00 94.75 102 ASP A C 1
ATOM 794 O O . ASP A 1 102 ? -12.002 -7.125 -0.598 1.00 94.75 102 ASP A O 1
ATOM 798 N N . THR A 1 103 ? -10.163 -5.843 -0.568 1.00 94.44 103 THR A N 1
ATOM 799 C CA . THR A 1 103 ? -9.559 -6.586 0.551 1.00 94.44 103 THR A CA 1
ATOM 800 C C . THR A 1 103 ? -10.412 -6.490 1.808 1.00 94.44 103 THR A C 1
ATOM 802 O O . THR A 1 103 ? -10.453 -7.432 2.603 1.00 94.44 103 THR A O 1
ATOM 805 N N . GLY A 1 104 ? -11.094 -5.355 1.983 1.00 94.06 104 GLY A N 1
ATOM 806 C CA . GLY A 1 104 ? -11.812 -5.014 3.190 1.00 94.06 104 GLY A CA 1
ATOM 807 C C . GLY A 1 104 ? -10.923 -4.920 4.428 1.00 94.06 104 GLY A C 1
ATOM 808 O O . GLY A 1 104 ? -11.495 -4.959 5.520 1.00 94.06 104 GLY A O 1
ATOM 809 N N . ALA A 1 105 ? -9.599 -4.806 4.261 1.00 96.12 105 ALA A N 1
ATOM 810 C CA . ALA A 1 105 ? -8.624 -4.697 5.340 1.00 96.12 105 ALA A CA 1
ATOM 811 C C . ALA A 1 105 ? -8.962 -3.529 6.268 1.00 96.12 105 ALA A C 1
ATOM 813 O O . ALA A 1 105 ? -9.463 -2.501 5.815 1.00 96.12 105 ALA A O 1
ATOM 814 N N . GLU A 1 106 ? -8.695 -3.673 7.561 1.00 96.12 106 GLU A N 1
ATOM 815 C CA . GLU A 1 106 ? -8.878 -2.579 8.516 1.00 96.12 106 GLU A CA 1
ATOM 816 C C . GLU A 1 106 ? -7.877 -1.452 8.238 1.00 96.12 106 GLU A C 1
ATOM 818 O O . GLU A 1 106 ? -8.238 -0.275 8.293 1.00 96.12 106 GLU A O 1
ATOM 823 N N . TRP A 1 107 ? -6.650 -1.827 7.869 1.00 97.12 107 TRP A N 1
ATOM 824 C CA . TRP A 1 107 ? -5.551 -0.907 7.602 1.00 97.12 107 TRP A CA 1
ATOM 825 C C . TRP A 1 107 ? -4.917 -1.173 6.243 1.00 97.12 107 TRP A C 1
ATOM 827 O O . TRP A 1 107 ? -4.634 -2.318 5.882 1.00 97.12 107 TRP A O 1
ATOM 837 N N . ILE A 1 108 ? -4.645 -0.097 5.512 1.00 97.62 108 ILE A N 1
ATOM 838 C CA . ILE A 1 108 ? -3.856 -0.125 4.282 1.00 97.62 108 ILE A CA 1
ATOM 839 C C . ILE A 1 108 ? -2.740 0.902 4.434 1.00 97.62 108 ILE A C 1
ATOM 841 O O . ILE A 1 108 ? -3.000 2.079 4.686 1.00 97.62 108 ILE A O 1
ATOM 845 N N . VAL A 1 109 ? -1.502 0.454 4.269 1.00 96.56 109 VAL A N 1
ATOM 846 C CA . VAL A 1 109 ? -0.315 1.305 4.279 1.00 96.56 109 VAL A CA 1
ATOM 847 C C . VAL A 1 109 ? 0.391 1.173 2.941 1.00 96.56 109 VAL A C 1
ATOM 849 O O . VAL A 1 109 ? 0.672 0.070 2.481 1.00 96.56 109 VAL A O 1
ATOM 852 N N . VAL A 1 110 ? 0.679 2.304 2.312 1.00 95.50 110 VAL A N 1
ATOM 853 C CA . VAL A 1 110 ? 1.405 2.374 1.042 1.00 95.50 110 VAL A CA 1
ATOM 854 C C . VAL A 1 110 ? 2.729 3.071 1.311 1.00 95.50 110 VAL A C 1
ATOM 856 O O . VAL A 1 110 ? 2.724 4.205 1.783 1.00 95.50 110 VAL A O 1
ATOM 859 N N . CYS A 1 111 ? 3.850 2.395 1.065 1.00 91.81 111 CYS A N 1
ATOM 860 C CA . CYS A 1 111 ? 5.183 2.965 1.255 1.00 91.81 111 CYS A CA 1
ATOM 861 C C . CYS A 1 111 ? 5.578 3.836 0.054 1.00 91.81 111 CYS A C 1
ATOM 863 O O . CYS A 1 111 ? 5.576 3.377 -1.088 1.00 91.81 111 CYS A O 1
ATOM 865 N N . GLU A 1 112 ? 5.949 5.081 0.335 1.00 88.06 112 GLU A N 1
ATOM 866 C CA . GLU A 1 112 ? 6.251 6.144 -0.626 1.00 88.06 112 GLU A CA 1
ATOM 867 C C . GLU A 1 112 ? 7.757 6.329 -0.836 1.00 88.06 112 GLU A C 1
ATOM 869 O O . GLU A 1 112 ? 8.592 5.770 -0.123 1.00 88.06 112 GLU A O 1
ATOM 874 N N . GLY A 1 113 ? 8.106 7.170 -1.813 1.00 74.56 113 GLY A N 1
ATOM 875 C CA . GLY A 1 113 ? 9.462 7.712 -1.952 1.00 74.56 113 GLY A CA 1
ATOM 876 C C . GLY A 1 113 ? 10.500 6.722 -2.474 1.00 74.56 113 GLY A C 1
ATOM 877 O O . GLY A 1 113 ? 11.680 7.060 -2.549 1.00 74.56 113 GLY A O 1
ATOM 878 N N . GLN A 1 114 ? 10.073 5.521 -2.861 1.00 72.69 114 GLN A N 1
ATOM 879 C CA . GLN A 1 114 ? 10.947 4.495 -3.405 1.00 72.69 114 GLN A CA 1
ATOM 880 C C . GLN A 1 114 ? 10.649 4.219 -4.878 1.00 72.69 114 GLN A C 1
ATOM 882 O O . GLN A 1 114 ? 9.524 4.434 -5.349 1.00 72.69 114 GLN A O 1
ATOM 887 N N . PRO A 1 115 ? 11.647 3.725 -5.625 1.00 71.06 115 PRO A N 1
ATOM 888 C CA . PRO A 1 115 ? 11.425 3.345 -7.000 1.00 71.06 115 PRO A CA 1
ATOM 889 C C . PRO A 1 115 ? 10.370 2.245 -7.104 1.00 71.06 115 PRO A C 1
ATOM 891 O O . PRO A 1 115 ? 10.311 1.328 -6.286 1.00 71.06 115 PRO A O 1
ATOM 894 N N . CYS A 1 116 ? 9.563 2.325 -8.157 1.00 77.31 116 CYS A N 1
ATOM 895 C CA . CYS A 1 116 ? 8.569 1.309 -8.492 1.00 77.31 116 CYS A CA 1
ATOM 896 C C . CYS A 1 116 ? 7.494 1.086 -7.411 1.00 77.31 116 CYS A C 1
ATOM 898 O O . CYS A 1 116 ? 6.840 0.042 -7.382 1.00 77.31 116 CYS A O 1
ATOM 900 N N . CYS A 1 117 ? 7.301 2.052 -6.513 1.00 78.88 117 CYS A N 1
ATOM 901 C CA . CYS A 1 117 ? 6.209 2.027 -5.554 1.00 78.88 117 CYS A CA 1
ATOM 902 C C . CYS A 1 117 ? 4.911 2.546 -6.159 1.00 78.88 117 CYS A C 1
ATOM 904 O O . CYS A 1 117 ? 4.891 3.434 -7.010 1.00 78.88 117 CYS A O 1
ATOM 906 N N . LEU A 1 118 ? 3.813 2.008 -5.636 1.00 85.50 118 LEU A N 1
ATOM 907 C CA . LEU A 1 118 ? 2.529 2.680 -5.700 1.00 85.50 118 LEU A CA 1
ATOM 908 C C . LEU A 1 118 ? 2.583 3.893 -4.771 1.00 85.50 118 LEU A C 1
ATOM 910 O O . LEU A 1 118 ? 3.107 3.774 -3.669 1.00 85.50 118 LEU A O 1
ATOM 914 N N . SER A 1 119 ? 2.023 5.025 -5.188 1.00 86.81 119 SER A N 1
ATOM 915 C CA . SER A 1 119 ? 1.893 6.200 -4.328 1.00 86.81 119 SER A CA 1
ATOM 916 C C . SER A 1 119 ? 0.439 6.445 -3.938 1.00 86.81 119 SER A C 1
ATOM 918 O O . SER A 1 119 ? -0.459 6.411 -4.778 1.00 86.81 119 SER A O 1
ATOM 920 N N . GLY A 1 120 ? 0.189 6.777 -2.679 1.00 87.50 120 GLY A N 1
ATOM 921 C CA . GLY A 1 120 ? -1.059 7.330 -2.174 1.00 87.50 120 GLY A CA 1
ATOM 922 C C . GLY A 1 120 ? -1.504 8.603 -2.898 1.00 87.50 120 GLY A C 1
ATOM 923 O O . GLY A 1 120 ? -2.706 8.850 -2.975 1.00 87.50 120 GLY A O 1
ATOM 924 N N . TRP A 1 121 ? -0.591 9.364 -3.515 1.00 89.38 121 TRP A N 1
ATOM 925 C CA . TRP A 1 121 ? -0.957 10.462 -4.422 1.00 89.38 121 TRP A CA 1
ATOM 926 C C . TRP A 1 121 ? -1.598 9.962 -5.725 1.00 89.38 121 TRP A C 1
ATOM 928 O O . TRP A 1 121 ? -2.503 10.605 -6.251 1.00 89.38 121 TRP A O 1
ATOM 938 N N . GLN A 1 122 ? -1.159 8.808 -6.236 1.00 89.50 122 GLN A N 1
ATOM 939 C CA . GLN A 1 122 ? -1.693 8.189 -7.457 1.00 89.50 122 GLN A CA 1
ATOM 940 C C . GLN A 1 122 ? -2.976 7.395 -7.182 1.00 89.50 122 GLN A C 1
ATOM 942 O O . GLN A 1 122 ? -3.917 7.426 -7.977 1.00 89.50 122 GLN A O 1
ATOM 947 N N . ILE A 1 123 ? -3.028 6.688 -6.047 1.00 89.81 123 ILE A N 1
ATOM 948 C CA . ILE A 1 123 ? -4.230 5.971 -5.609 1.00 89.81 123 ILE A CA 1
ATOM 949 C C . ILE A 1 123 ? -5.344 6.967 -5.284 1.00 89.81 123 ILE A C 1
ATOM 951 O O . ILE A 1 123 ? -6.482 6.753 -5.705 1.00 89.81 123 ILE A O 1
ATOM 955 N N . GLY A 1 124 ? -5.023 8.064 -4.596 1.00 91.88 124 GLY A N 1
ATOM 956 C CA . GLY A 1 124 ? -6.007 9.028 -4.120 1.00 91.88 124 GLY A CA 1
ATOM 957 C C . GLY A 1 124 ? -6.879 8.452 -3.004 1.00 91.88 124 GLY A C 1
ATOM 958 O O . GLY A 1 124 ? -6.422 7.661 -2.185 1.00 91.88 124 GLY A O 1
ATOM 959 N N . GLU A 1 125 ? -8.141 8.869 -2.963 1.00 94.25 125 GLU A N 1
ATOM 960 C CA . GLU A 1 125 ? -9.100 8.386 -1.968 1.00 94.25 125 GLU A CA 1
ATOM 961 C C . GLU A 1 125 ? -9.528 6.933 -2.243 1.00 94.25 125 GLU A C 1
ATOM 963 O O . GLU A 1 125 ? -9.662 6.506 -3.396 1.00 94.25 125 GLU A O 1
ATOM 968 N N . LEU A 1 126 ? -9.767 6.183 -1.165 1.00 96.44 126 LEU A N 1
ATOM 969 C CA . LEU A 1 126 ? -10.269 4.810 -1.192 1.00 96.44 126 LEU A CA 1
ATOM 970 C C . LEU A 1 126 ? -11.696 4.788 -0.635 1.00 96.44 126 LEU A C 1
ATOM 972 O O . LEU A 1 126 ? -11.938 5.235 0.484 1.00 96.44 126 LEU A O 1
ATOM 976 N N . GLU A 1 127 ? -12.653 4.268 -1.404 1.00 95.62 127 GLU A N 1
ATOM 977 C CA . GLU A 1 127 ? -14.054 4.223 -0.978 1.00 95.62 127 GLU A CA 1
ATOM 978 C C . GLU A 1 127 ? -14.217 3.417 0.320 1.00 95.62 127 GLU A C 1
ATOM 980 O O . GLU A 1 127 ? -13.767 2.277 0.423 1.00 95.62 127 GLU A O 1
ATOM 985 N N . GLY A 1 128 ? -14.872 4.016 1.319 1.00 95.62 128 GLY A N 1
ATOM 986 C CA . GLY A 1 128 ? -15.067 3.396 2.631 1.00 95.62 128 GLY A CA 1
ATOM 987 C C . GLY A 1 128 ? -13.840 3.448 3.545 1.00 95.62 128 GLY A C 1
ATOM 988 O O . GLY A 1 128 ? -13.857 2.812 4.598 1.00 95.62 128 GLY A O 1
ATOM 989 N N . TYR A 1 129 ? -12.802 4.202 3.180 1.00 97.19 129 TYR A N 1
ATOM 990 C CA . TYR A 1 129 ? -11.620 4.435 4.005 1.00 97.19 129 TYR A CA 1
ATOM 991 C C . TYR A 1 129 ? -11.435 5.924 4.296 1.00 97.19 129 TYR A C 1
ATOM 993 O O . TYR A 1 129 ? -11.728 6.787 3.474 1.00 97.19 129 TYR A O 1
ATOM 1001 N N . GLU A 1 130 ? -10.900 6.211 5.474 1.00 96.00 130 GLU A N 1
ATOM 1002 C CA . GLU A 1 130 ? -10.374 7.514 5.853 1.00 96.00 130 GLU A CA 1
ATOM 1003 C C . GLU A 1 130 ? -8.858 7.517 5.633 1.00 96.00 130 GLU A C 1
ATOM 1005 O O . GLU A 1 130 ? -8.148 6.634 6.127 1.00 96.00 130 GLU A O 1
ATOM 1010 N N . ARG A 1 131 ? -8.342 8.510 4.902 1.00 95.88 131 ARG A N 1
ATOM 1011 C CA . ARG A 1 131 ? -6.899 8.727 4.769 1.00 95.88 131 ARG A CA 1
ATOM 1012 C C . ARG A 1 131 ? -6.393 9.545 5.954 1.00 95.88 131 ARG A C 1
ATOM 1014 O O . ARG A 1 131 ? -6.615 10.750 6.022 1.00 95.88 131 ARG A O 1
ATOM 1021 N N . LEU A 1 132 ? -5.690 8.885 6.869 1.00 95.88 132 LEU A N 1
ATOM 1022 C CA . LEU A 1 132 ? -5.195 9.488 8.111 1.00 95.88 132 LEU A CA 1
ATOM 1023 C C . LEU A 1 132 ? -3.853 10.199 7.934 1.00 95.88 132 LEU A C 1
ATOM 1025 O O . LEU A 1 132 ? -3.544 11.143 8.657 1.00 95.88 132 LEU A O 1
ATOM 1029 N N . ARG A 1 133 ? -3.032 9.725 6.993 1.00 95.25 133 ARG A N 1
ATOM 1030 C CA . ARG A 1 133 ? -1.688 10.251 6.753 1.00 95.25 133 ARG A CA 1
ATOM 1031 C C . ARG A 1 133 ? -1.333 10.150 5.279 1.00 95.25 133 ARG A C 1
ATOM 1033 O O . ARG A 1 133 ? -1.653 9.155 4.631 1.00 95.25 133 ARG A O 1
ATOM 1040 N N . LEU A 1 134 ? -0.657 11.177 4.782 1.00 95.19 134 LEU A N 1
ATOM 1041 C CA . LEU A 1 134 ? -0.027 11.210 3.470 1.00 95.19 134 LEU A CA 1
ATOM 1042 C C . LEU A 1 134 ? 1.207 12.101 3.564 1.00 95.19 134 LEU A C 1
ATOM 1044 O O . LEU A 1 134 ? 1.086 13.314 3.732 1.00 95.19 134 LEU A O 1
ATOM 1048 N N . ASP A 1 135 ? 2.383 11.496 3.483 1.00 93.00 135 ASP A N 1
ATOM 1049 C CA . ASP A 1 135 ? 3.652 12.214 3.453 1.00 93.00 135 ASP A CA 1
ATOM 1050 C C . ASP A 1 135 ? 4.627 11.572 2.456 1.00 93.00 135 ASP A C 1
ATOM 1052 O O . ASP A 1 135 ? 4.231 10.816 1.572 1.00 93.00 135 ASP A O 1
ATOM 1056 N N . THR A 1 136 ? 5.906 11.931 2.540 1.00 90.19 136 THR A N 1
ATOM 1057 C CA . THR A 1 136 ? 6.946 11.427 1.634 1.00 90.19 136 THR A CA 1
ATOM 1058 C C . THR A 1 136 ? 7.390 9.995 1.934 1.00 90.19 136 THR A C 1
ATOM 1060 O O . THR A 1 136 ? 8.177 9.450 1.167 1.00 90.19 136 THR A O 1
ATOM 1063 N N . LEU A 1 137 ? 6.957 9.409 3.054 1.00 91.06 137 LEU A N 1
ATOM 1064 C CA . LEU A 1 137 ? 7.331 8.066 3.498 1.00 91.06 137 LEU A CA 1
ATOM 1065 C C . LEU A 1 137 ? 6.180 7.076 3.362 1.00 91.06 137 LEU A C 1
ATOM 1067 O O . LEU A 1 137 ? 6.417 5.940 2.958 1.00 91.06 137 LEU A O 1
ATOM 1071 N N . ILE A 1 138 ? 4.956 7.478 3.709 1.00 95.25 138 ILE A N 1
ATOM 1072 C CA . ILE A 1 138 ? 3.792 6.593 3.682 1.00 95.25 138 ILE A CA 1
ATOM 1073 C C . ILE A 1 138 ? 2.480 7.336 3.406 1.00 95.25 138 ILE A C 1
ATOM 1075 O O . ILE A 1 138 ? 2.283 8.492 3.789 1.00 95.25 138 ILE A O 1
ATOM 1079 N N . ALA A 1 139 ? 1.526 6.595 2.852 1.00 96.12 139 ALA A N 1
ATOM 1080 C CA . ALA A 1 139 ? 0.105 6.887 2.964 1.00 96.12 139 ALA A CA 1
ATOM 1081 C C . ALA A 1 139 ? -0.573 5.841 3.859 1.00 96.12 139 ALA A C 1
ATOM 1083 O O . ALA A 1 139 ? -0.334 4.642 3.704 1.00 96.12 139 ALA A O 1
ATOM 1084 N N . VAL A 1 140 ? -1.421 6.288 4.788 1.00 97.19 140 VAL A N 1
ATOM 1085 C CA . VAL A 1 140 ? -2.139 5.422 5.737 1.00 97.19 140 VAL A CA 1
ATOM 1086 C C . VAL A 1 140 ? -3.634 5.623 5.577 1.00 97.19 140 VAL A C 1
ATOM 1088 O O . VAL A 1 140 ? -4.141 6.738 5.722 1.00 97.19 140 VAL A O 1
ATOM 1091 N N . TYR A 1 141 ? -4.335 4.521 5.338 1.00 97.38 141 TYR A N 1
ATOM 1092 C CA . TYR A 1 141 ? -5.783 4.465 5.239 1.00 97.38 141 TYR A CA 1
ATOM 1093 C C . TYR A 1 141 ? -6.332 3.536 6.314 1.00 97.38 141 TYR A C 1
ATOM 1095 O O . TYR A 1 141 ? -5.813 2.435 6.527 1.00 97.38 141 TYR A O 1
ATOM 1103 N N . ARG A 1 142 ? -7.415 3.967 6.953 1.00 96.94 142 ARG A N 1
ATOM 1104 C CA . ARG A 1 142 ? -8.171 3.169 7.914 1.00 96.94 142 ARG A CA 1
ATOM 1105 C C . ARG A 1 142 ? -9.582 2.975 7.401 1.00 96.94 142 ARG A C 1
ATOM 1107 O O . ARG A 1 142 ? -10.210 3.928 6.947 1.00 96.94 142 ARG A O 1
ATOM 1114 N N . LYS A 1 143 ? -10.099 1.755 7.478 1.00 96.00 143 LYS A N 1
ATOM 1115 C CA . LYS A 1 143 ? -11.479 1.483 7.087 1.00 96.00 143 LYS A CA 1
ATOM 1116 C C . LYS A 1 143 ? -12.436 2.282 7.971 1.00 96.00 143 LYS A C 1
ATOM 1118 O O . LYS A 1 143 ? -12.363 2.209 9.197 1.00 96.00 143 LYS A O 1
ATOM 1123 N N . GLY A 1 144 ? -13.325 3.042 7.343 1.00 87.94 144 GLY A N 1
ATOM 1124 C CA . GLY A 1 144 ? -14.327 3.838 8.032 1.00 87.94 144 GLY A CA 1
ATOM 1125 C C . GLY A 1 144 ? -15.325 2.949 8.770 1.00 87.94 144 GLY A C 1
ATOM 1126 O O . GLY A 1 144 ? -15.793 1.929 8.256 1.00 87.94 144 GLY A O 1
ATOM 1127 N N . SER A 1 145 ? -15.688 3.356 9.981 1.00 70.50 145 SER A N 1
ATOM 1128 C CA . SER A 1 145 ? -16.786 2.768 10.745 1.00 70.50 145 SER A CA 1
ATOM 1129 C C . SER A 1 145 ? -18.115 3.153 10.082 1.00 70.50 145 SER A C 1
ATOM 1131 O O . SER A 1 145 ? -18.733 4.144 10.463 1.00 70.50 145 SER A O 1
ATOM 1133 N N . ASN A 1 146 ? -18.556 2.448 9.038 1.00 54.25 146 ASN A N 1
ATOM 1134 C CA . ASN A 1 146 ? -19.816 2.795 8.372 1.00 54.25 146 ASN A CA 1
ATOM 1135 C C . ASN A 1 146 ? -21.000 2.683 9.351 1.00 54.25 146 ASN A C 1
ATOM 1137 O O . ASN A 1 146 ? -21.354 1.581 9.767 1.00 54.25 146 ASN A O 1
ATOM 1141 N N . GLY A 1 147 ? -21.632 3.819 9.689 1.00 42.06 147 GLY A N 1
ATOM 1142 C CA . GLY A 1 147 ? -22.899 3.813 10.425 1.00 42.06 147 GLY A CA 1
ATOM 1143 C C . GLY A 1 147 ? -23.377 5.077 11.150 1.00 42.06 147 GLY A C 1
ATOM 1144 O O . GLY A 1 147 ? -24.474 5.024 11.694 1.00 42.06 147 GLY A O 1
ATOM 1145 N N . GLN A 1 148 ? -22.664 6.208 11.178 1.00 38.38 148 GLN A N 1
ATOM 1146 C CA . GLN A 1 148 ? -23.290 7.472 11.601 1.00 38.38 148 GLN A CA 1
ATOM 1147 C C . GLN A 1 148 ? -23.090 8.558 10.553 1.00 38.38 148 GLN A C 1
ATOM 1149 O O . GLN A 1 148 ? -22.137 9.331 10.573 1.00 38.38 148 GLN A O 1
ATOM 1154 N N . VAL A 1 149 ? -24.072 8.628 9.656 1.00 45.31 149 VAL A N 1
ATOM 1155 C CA . VAL A 1 149 ? -24.448 9.875 8.998 1.00 45.31 149 VAL A CA 1
ATOM 1156 C C . VAL A 1 149 ? -24.691 10.891 10.116 1.00 45.31 149 VAL A C 1
ATOM 1158 O O . VAL A 1 149 ? -25.690 10.803 10.830 1.00 45.31 149 VAL A O 1
ATOM 1161 N N . LYS A 1 150 ? -23.771 11.841 10.312 1.00 41.41 150 LYS A N 1
ATOM 1162 C CA . LYS A 1 150 ? -24.099 13.069 11.038 1.00 41.41 150 LYS A CA 1
ATOM 1163 C C . LYS A 1 150 ? -25.125 13.803 10.181 1.00 41.41 150 LYS A C 1
ATOM 1165 O O . LYS A 1 150 ? -24.766 14.476 9.220 1.00 41.41 150 LYS A O 1
ATOM 1170 N N . GLY A 1 151 ? -26.403 13.595 10.492 1.00 40.53 151 GLY A N 1
ATOM 1171 C CA . GLY A 1 151 ? -27.477 14.443 10.003 1.00 40.53 151 GLY A CA 1
ATOM 1172 C C . GLY A 1 151 ? -27.146 15.882 10.376 1.00 40.53 151 GLY A C 1
ATOM 1173 O O . GLY A 1 151 ? -26.855 16.169 11.538 1.00 40.53 151 GLY A O 1
ATOM 1174 N N . ALA A 1 152 ? -27.117 16.751 9.372 1.00 39.03 152 ALA A N 1
ATOM 1175 C CA . ALA A 1 152 ? -27.046 18.183 9.578 1.00 39.03 152 ALA A CA 1
ATOM 1176 C C . ALA A 1 152 ? -28.258 18.614 10.420 1.00 39.03 152 ALA A C 1
ATOM 1178 O O . ALA A 1 152 ? -29.396 18.289 10.071 1.00 39.03 152 ALA A O 1
ATOM 1179 N N . ALA A 1 153 ? -27.983 19.295 11.529 1.00 44.38 153 ALA A N 1
ATOM 1180 C CA . ALA A 1 153 ? -28.940 20.110 12.265 1.00 44.38 153 ALA A CA 1
ATOM 1181 C C . ALA A 1 153 ? -28.636 21.579 11.967 1.00 44.38 153 ALA A C 1
ATOM 1183 O O . ALA A 1 153 ? -27.428 21.896 11.840 1.00 44.38 153 ALA A O 1
#

Sequence (153 aa):
MTRFGQIGADSPFTDEDRTRMATAMIAILEAGGGTNGAEHDVVNLAYGRDFLTENKRYDVVIVHSVFDSDPAMRDAFGASVFPATRCSPQHSYETWRRRLVDTGAEWIVVCEGQPCCLSGWQIGELEGYERLRLDTLIAVYRKGSNGQVKGAA

Radius of gyration: 15.78 Å; chains: 1; bounding box: 51×36×37 Å

Organism: NCBI:txid412755